Protein AF-A0A936SB32-F1 (afdb_monomer_lite)

Sequence (73 aa):
MNKEQRIVLTGFMGVGKSSVARHVAHLIKSKRVDLDHELEYGERRTVAQIIDAEGEPAFRDIESRYLQEARQT

Radius of gyration: 13.58 Å; chains: 1; bounding box: 29×24×39 Å

Foldseek 3Di:
DPPLDDDDDDDDPPPCSVVVQVVVCVVVVHDGDDLQVVLCVVVVHHLVRCCVVPNPVRSVVSSVVSVVVVSVD

Secondary structure (DSSP, 8-state):
--TT--------TTSSHHHHHHHHHHHTT-----HHHHHHHHHTS-HHHHHHHHHHHHHHHHHHHHHHHHTT-

pLDDT: mean 90.41, std 9.68, range [55.94, 98.12]

Structure (mmCIF, N/CA/C/O backbone):
data_AF-A0A936SB32-F1
#
_entry.id   AF-A0A936SB32-F1
#
loop_
_atom_site.group_PDB
_atom_site.id
_atom_site.type_symbol
_atom_site.label_atom_id
_atom_site.label_alt_id
_atom_site.label_comp_id
_atom_site.label_asym_id
_atom_site.label_entity_id
_atom_site.label_seq_id
_atom_site.pdbx_PDB_ins_code
_atom_site.Cartn_x
_atom_site.Cartn_y
_atom_site.Cartn_z
_atom_site.occupancy
_atom_site.B_iso_or_equiv
_atom_site.auth_seq_id
_atom_site.auth_comp_id
_atom_site.auth_asym_id
_atom_site.auth_atom_id
_atom_site.pdbx_PDB_model_num
ATOM 1 N N . MET A 1 1 ? -10.577 -3.590 24.718 1.00 55.94 1 MET A N 1
ATOM 2 C CA . MET A 1 1 ? -9.647 -3.024 23.720 1.00 55.94 1 MET A CA 1
ATOM 3 C C . MET A 1 1 ? -9.545 -1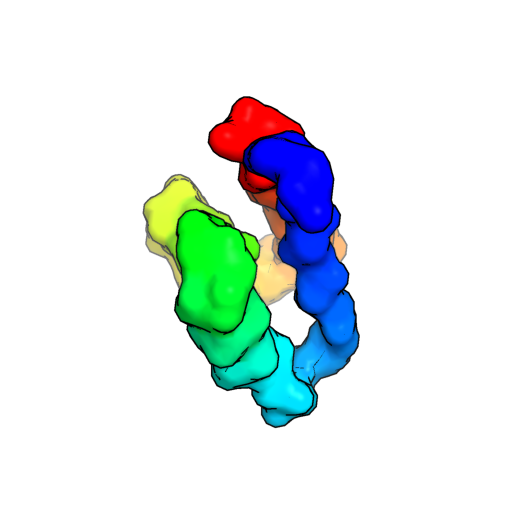.541 23.981 1.00 55.94 1 MET A C 1
ATOM 5 O O . MET A 1 1 ? -10.582 -0.891 24.078 1.00 55.94 1 MET A O 1
ATOM 9 N N . ASN A 1 2 ? -8.329 -1.033 24.164 1.00 55.94 2 ASN A N 1
ATOM 10 C CA . ASN A 1 2 ? -8.124 0.407 24.300 1.00 55.94 2 ASN A CA 1
ATOM 11 C C . ASN A 1 2 ? -8.497 1.076 22.976 1.00 55.94 2 ASN A C 1
ATOM 13 O O . ASN A 1 2 ? -8.261 0.510 21.909 1.00 55.94 2 ASN A O 1
ATOM 17 N N . LYS A 1 3 ? -9.068 2.281 23.049 1.00 58.72 3 LYS A N 1
ATOM 18 C CA . LYS A 1 3 ? -9.557 3.053 21.892 1.00 58.72 3 LYS A CA 1
ATOM 19 C C . LYS A 1 3 ? -8.461 3.377 20.854 1.00 58.72 3 LYS A C 1
ATOM 21 O O . LYS A 1 3 ? -8.778 3.841 19.770 1.00 58.72 3 LYS A O 1
ATOM 26 N N . GLU A 1 4 ? -7.201 3.095 21.187 1.00 67.88 4 GLU A N 1
ATOM 27 C CA . GLU A 1 4 ? -5.992 3.391 20.410 1.00 67.88 4 GLU A CA 1
ATOM 28 C C . GLU A 1 4 ? -5.310 2.145 19.808 1.00 67.88 4 GLU A C 1
ATOM 30 O O . GLU A 1 4 ? -4.273 2.257 19.157 1.00 67.88 4 GLU A O 1
ATOM 35 N N . GLN A 1 5 ? -5.846 0.932 20.011 1.00 75.94 5 GLN A N 1
ATOM 36 C CA . GLN A 1 5 ? -5.229 -0.277 19.450 1.00 75.94 5 GLN A CA 1
ATOM 37 C C . GLN A 1 5 ? -5.494 -0.390 17.944 1.00 75.94 5 GLN A C 1
ATOM 39 O O . GLN A 1 5 ? -6.616 -0.663 17.514 1.00 75.94 5 GLN A O 1
ATOM 44 N N . ARG A 1 6 ? -4.432 -0.239 17.144 1.00 84.00 6 ARG A N 1
ATOM 45 C CA . ARG A 1 6 ? -4.446 -0.506 15.701 1.00 84.00 6 ARG A CA 1
ATOM 46 C C . ARG A 1 6 ? -4.125 -1.974 15.425 1.00 84.00 6 ARG A C 1
ATOM 48 O O . ARG A 1 6 ? -3.186 -2.524 15.995 1.00 84.00 6 ARG A O 1
ATOM 55 N N . ILE A 1 7 ? -4.896 -2.591 14.532 1.00 89.38 7 ILE A N 1
ATOM 56 C CA . ILE A 1 7 ? -4.688 -3.971 14.078 1.00 89.38 7 ILE A CA 1
ATOM 57 C C . ILE A 1 7 ? -4.157 -3.920 12.650 1.00 89.38 7 ILE A C 1
ATOM 59 O O . ILE A 1 7 ? -4.798 -3.343 11.776 1.00 89.38 7 ILE A O 1
ATOM 63 N N . VAL A 1 8 ? -3.006 -4.548 12.418 1.00 91.25 8 VAL A N 1
ATOM 64 C CA . VAL A 1 8 ? -2.411 -4.694 11.085 1.00 91.25 8 VAL A CA 1
ATOM 65 C C . VAL A 1 8 ? -2.572 -6.145 10.648 1.00 91.25 8 VAL A C 1
ATOM 67 O O . VAL A 1 8 ? -2.185 -7.056 11.377 1.00 91.25 8 VAL A O 1
ATOM 70 N N . LEU A 1 9 ? -3.154 -6.363 9.468 1.00 91.62 9 LEU A N 1
ATOM 71 C CA . LEU A 1 9 ? -3.274 -7.691 8.869 1.00 91.62 9 LEU A CA 1
ATOM 72 C C . LEU A 1 9 ? -2.211 -7.856 7.783 1.00 91.62 9 LEU A C 1
ATOM 74 O O . LEU A 1 9 ? -2.226 -7.134 6.789 1.00 91.62 9 LEU A O 1
ATOM 78 N N . THR A 1 10 ? -1.314 -8.824 7.956 1.00 90.69 10 THR A N 1
ATOM 79 C CA . THR A 1 10 ? -0.234 -9.136 7.009 1.00 90.69 10 THR A CA 1
ATOM 80 C C . THR A 1 10 ? -0.468 -10.485 6.324 1.00 90.69 10 THR A C 1
ATOM 82 O O . THR A 1 10 ? -1.326 -11.269 6.731 1.00 90.69 10 THR A O 1
ATOM 85 N N . GLY A 1 11 ? 0.259 -10.743 5.235 1.00 89.06 11 GLY A N 1
ATOM 86 C CA . GLY A 1 11 ? 0.182 -11.986 4.461 1.00 89.06 11 GLY A CA 1
ATOM 87 C C . GLY A 1 11 ? 0.129 -11.743 2.952 1.00 89.06 11 GLY A C 1
ATOM 88 O O . GLY A 1 11 ? 0.000 -10.605 2.498 1.00 89.06 11 GLY A O 1
ATOM 89 N N . PHE A 1 12 ? 0.192 -12.814 2.163 1.00 88.00 12 PHE A N 1
ATOM 90 C CA . PHE A 1 12 ? 0.228 -12.741 0.697 1.00 88.00 12 PHE A CA 1
ATOM 91 C C . PHE A 1 12 ? -1.070 -12.202 0.071 1.00 88.00 12 PHE A C 1
ATOM 93 O O . PHE A 1 12 ? -2.128 -12.147 0.706 1.00 88.00 12 PHE A O 1
ATOM 100 N N . MET A 1 13 ? -1.003 -11.766 -1.187 1.00 84.62 13 MET A N 1
ATOM 101 C CA . MET A 1 13 ? -2.185 -11.432 -1.992 1.00 84.62 13 MET A CA 1
ATOM 102 C C . MET A 1 13 ? -3.140 -12.639 -2.077 1.00 84.62 13 MET A C 1
ATOM 104 O O . MET A 1 13 ? -2.704 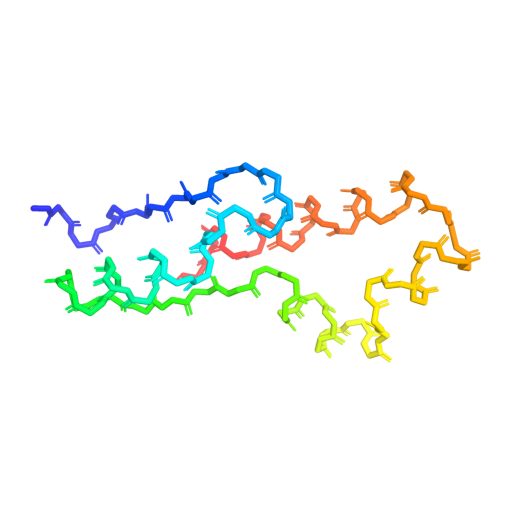-13.786 -2.081 1.00 84.62 13 MET A O 1
ATOM 108 N N . GLY A 1 14 ? -4.454 -12.397 -2.103 1.00 87.00 14 GLY A N 1
ATOM 109 C CA . GLY A 1 14 ? -5.458 -13.453 -2.312 1.00 87.00 14 GLY A CA 1
ATOM 110 C C . GLY A 1 14 ? -5.805 -14.322 -1.094 1.00 87.00 14 GLY A C 1
ATOM 111 O O . GLY A 1 14 ? -6.841 -14.975 -1.108 1.00 87.00 14 GLY A O 1
ATOM 112 N N . VAL A 1 15 ? -5.048 -14.266 0.010 1.00 93.00 15 VAL A N 1
ATOM 113 C CA . VAL A 1 15 ? -5.325 -15.069 1.230 1.00 93.00 15 VAL A CA 1
ATOM 114 C C . VAL A 1 15 ? -6.532 -14.582 2.053 1.00 93.00 15 VAL A C 1
ATOM 116 O O . VAL A 1 15 ? -6.783 -15.066 3.151 1.00 93.00 15 VAL A O 1
ATOM 119 N N . GLY A 1 16 ? -7.280 -13.593 1.553 1.00 91.50 16 GLY A N 1
ATOM 120 C CA . GLY A 1 16 ? -8.516 -13.113 2.180 1.00 91.50 16 GLY A CA 1
ATOM 121 C C . GLY A 1 16 ? -8.359 -11.983 3.204 1.00 91.50 16 GLY A C 1
ATOM 122 O O . GLY A 1 16 ? -9.333 -11.664 3.887 1.00 91.50 16 GLY A O 1
ATOM 123 N N . LYS A 1 17 ? -7.193 -11.324 3.291 1.00 94.38 17 LYS A N 1
ATOM 124 C CA . LYS A 1 17 ? -6.929 -10.232 4.257 1.00 94.38 17 LYS A CA 1
ATOM 125 C C . LYS A 1 17 ? -8.006 -9.148 4.248 1.00 94.38 17 LYS A C 1
ATOM 127 O O . LYS A 1 17 ? -8.520 -8.805 5.305 1.00 94.38 17 LYS A O 1
ATOM 132 N N . SER A 1 18 ? -8.412 -8.661 3.074 1.00 91.19 18 SER A N 1
ATOM 133 C CA . SER A 1 18 ? -9.440 -7.615 2.957 1.00 91.19 18 SER A CA 1
ATOM 134 C C . SER A 1 18 ? -10.816 -8.094 3.437 1.00 91.19 18 SER A C 1
ATOM 136 O O . SER A 1 18 ? -11.587 -7.314 3.998 1.00 91.19 18 SER A O 1
ATOM 138 N N . SER A 1 19 ? -11.118 -9.389 3.281 1.00 94.12 19 SER A N 1
ATOM 139 C CA . SER A 1 19 ? -12.344 -9.990 3.816 1.00 94.12 19 SER A CA 1
ATOM 140 C C . SER A 1 19 ? -12.306 -10.064 5.342 1.00 94.12 19 SER A C 1
ATOM 142 O O . SER A 1 19 ? -13.252 -9.632 6.003 1.00 94.12 19 SER A O 1
ATOM 144 N N . VAL A 1 20 ? -11.193 -10.532 5.914 1.00 94.31 20 VAL A N 1
ATOM 145 C CA . VAL A 1 20 ? -10.991 -10.582 7.370 1.00 94.31 20 VAL A CA 1
ATOM 146 C C . VAL A 1 20 ? -11.007 -9.173 7.967 1.00 94.31 20 VAL A C 1
ATOM 148 O O . VAL A 1 20 ? -11.724 -8.936 8.936 1.00 94.31 20 VAL A O 1
ATOM 151 N N . ALA A 1 21 ? -10.316 -8.212 7.348 1.00 92.75 21 ALA A N 1
ATOM 152 C CA . ALA A 1 21 ? -10.280 -6.809 7.763 1.00 92.75 21 ALA A CA 1
ATOM 153 C C . ALA A 1 21 ? -11.686 -6.216 7.899 1.00 92.75 21 ALA A C 1
ATOM 155 O O . ALA A 1 21 ? -11.979 -5.537 8.880 1.00 92.75 21 ALA A O 1
ATOM 156 N N . ARG A 1 22 ? -12.570 -6.500 6.932 1.00 92.31 22 ARG A N 1
ATOM 157 C CA . ARG A 1 22 ? -13.966 -6.045 6.946 1.00 92.31 22 ARG A CA 1
ATOM 158 C C . ARG A 1 22 ? -14.726 -6.578 8.163 1.00 92.31 22 ARG A C 1
ATOM 160 O O . ARG A 1 22 ? -15.401 -5.805 8.837 1.00 92.31 22 ARG A O 1
ATOM 167 N N . HIS A 1 23 ? -14.600 -7.872 8.453 1.00 94.31 23 HIS A N 1
ATOM 168 C CA . HIS A 1 23 ? -15.279 -8.496 9.591 1.00 94.31 23 HIS A CA 1
ATOM 169 C C . HIS A 1 23 ? -14.718 -7.994 10.923 1.00 94.31 23 HIS A C 1
ATOM 171 O O . HIS A 1 23 ? -15.485 -7.599 11.797 1.00 94.31 23 HIS A O 1
ATOM 177 N N . VAL A 1 24 ? -13.390 -7.936 11.059 1.00 92.38 24 VAL A N 1
ATOM 178 C CA . VAL A 1 24 ? -12.727 -7.434 12.270 1.00 92.38 24 VAL A CA 1
ATOM 179 C C . VAL A 1 24 ? -13.138 -5.991 12.546 1.00 92.38 24 VAL A C 1
ATOM 181 O O . VAL A 1 24 ? -13.594 -5.705 13.648 1.00 92.38 24 VAL A O 1
ATOM 184 N N . ALA A 1 25 ? -13.060 -5.103 11.548 1.00 91.69 25 ALA A N 1
ATOM 185 C CA . ALA A 1 25 ? -13.442 -3.698 11.684 1.00 91.69 25 ALA A CA 1
ATOM 186 C C . ALA A 1 25 ? -14.902 -3.529 12.134 1.00 91.69 25 ALA A C 1
ATOM 188 O O . ALA A 1 25 ? -15.181 -2.716 13.016 1.00 91.69 25 ALA A O 1
ATOM 189 N N . HIS A 1 26 ? -15.818 -4.338 11.589 1.00 91.75 26 HIS A N 1
ATOM 190 C CA . HIS A 1 26 ? -17.221 -4.342 12.001 1.00 91.75 26 HIS A CA 1
ATOM 191 C C . HIS A 1 26 ? -17.398 -4.783 13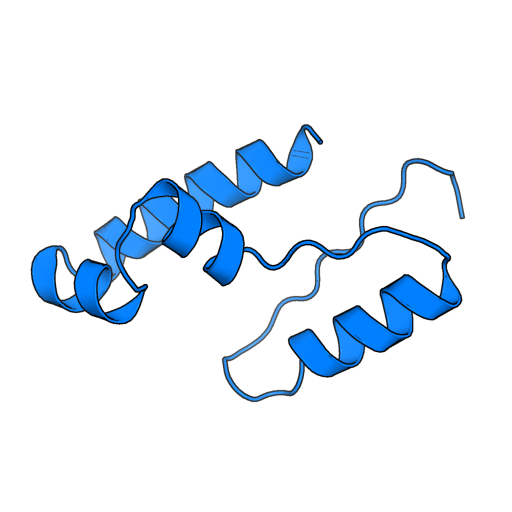.462 1.00 91.75 26 HIS A C 1
ATOM 193 O O . HIS A 1 26 ? -18.061 -4.090 14.234 1.00 91.75 26 HIS A O 1
ATOM 199 N N . LEU A 1 27 ? -16.763 -5.892 13.862 1.00 92.06 27 LEU A N 1
ATOM 200 C CA . LEU A 1 27 ? -16.857 -6.439 15.221 1.00 92.06 27 LEU A CA 1
ATOM 201 C C . LEU A 1 27 ? -16.344 -5.460 16.283 1.00 92.06 27 LEU A C 1
ATOM 203 O O . LEU A 1 27 ? -16.938 -5.337 17.352 1.00 92.06 27 LEU A O 1
ATOM 207 N N . ILE A 1 28 ? -15.262 -4.742 15.980 1.00 89.81 28 ILE A N 1
ATOM 208 C CA . ILE A 1 28 ? -14.626 -3.812 16.924 1.00 89.81 28 ILE A CA 1
ATOM 209 C C . ILE A 1 28 ? -15.102 -2.362 16.756 1.00 89.81 28 ILE A C 1
ATOM 211 O O . ILE A 1 28 ? -14.613 -1.481 17.460 1.00 89.81 28 ILE A O 1
ATOM 215 N N . LYS A 1 29 ? -16.042 -2.105 15.833 1.00 89.44 29 LYS A N 1
ATOM 216 C CA . LYS A 1 29 ? -16.554 -0.768 15.481 1.00 89.44 29 LYS A CA 1
ATOM 217 C C . LYS A 1 29 ? -15.439 0.233 15.147 1.00 89.44 29 LYS A C 1
ATOM 219 O O . LYS A 1 29 ? -15.473 1.381 15.587 1.00 89.44 29 LYS A O 1
ATOM 224 N N . SER A 1 30 ? -14.450 -0.211 14.374 1.00 87.56 30 SER A N 1
ATOM 225 C CA . SER A 1 30 ? -13.322 0.616 13.935 1.00 87.56 30 SER A CA 1
ATOM 226 C C . SER A 1 30 ? -13.377 0.894 12.436 1.00 87.56 30 SER A C 1
ATOM 228 O O . SER A 1 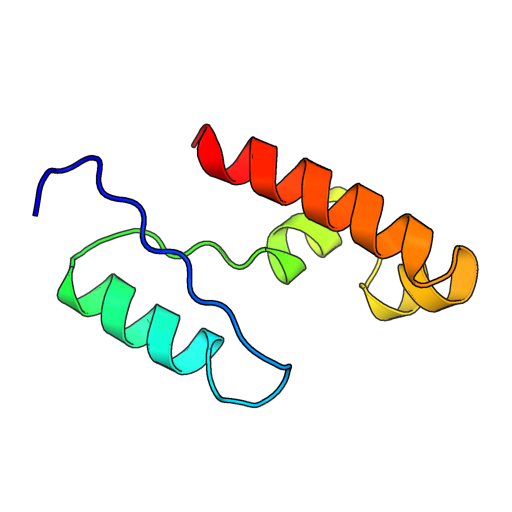30 ? -14.054 0.200 11.674 1.00 87.56 30 SER A O 1
ATOM 230 N N . LYS A 1 31 ? -12.642 1.920 12.007 1.00 87.50 31 LYS A N 1
ATOM 231 C CA . LYS A 1 31 ? -12.414 2.192 10.590 1.00 87.50 31 LYS A CA 1
ATOM 232 C C . LYS A 1 31 ? -11.440 1.160 10.025 1.00 87.50 31 LYS A C 1
ATOM 234 O O . LYS A 1 31 ? -10.500 0.735 10.693 1.00 87.50 31 LYS A O 1
ATOM 239 N N . ARG A 1 32 ? -11.672 0.773 8.775 1.00 89.50 32 ARG A N 1
ATOM 240 C CA . ARG A 1 32 ? -10.753 -0.050 7.989 1.00 89.50 32 ARG A CA 1
ATOM 241 C C . ARG A 1 32 ? -9.981 0.865 7.047 1.00 89.50 32 ARG A C 1
ATOM 243 O O . ARG A 1 32 ? -10.607 1.684 6.382 1.00 89.50 32 ARG A O 1
ATOM 250 N N . VAL A 1 33 ? -8.672 0.666 6.966 1.00 89.94 33 VAL A N 1
ATOM 251 C CA . VAL A 1 33 ? -7.796 1.282 5.963 1.00 89.94 33 VAL A CA 1
ATOM 252 C C . VAL A 1 33 ? -7.280 0.169 5.057 1.00 89.94 33 VAL A C 1
ATOM 254 O O . VAL A 1 33 ? -6.965 -0.921 5.540 1.00 89.94 33 VAL A O 1
ATOM 257 N N . ASP A 1 34 ? -7.269 0.417 3.752 1.00 91.44 34 ASP A N 1
ATOM 258 C CA . ASP A 1 34 ? -6.728 -0.492 2.745 1.00 91.44 34 ASP A CA 1
ATOM 259 C C . ASP A 1 34 ? -5.520 0.186 2.106 1.00 91.44 34 ASP A C 1
ATOM 261 O O . ASP A 1 34 ? -5.686 1.172 1.394 1.00 91.44 34 ASP A O 1
ATOM 265 N N . LEU A 1 35 ? -4.315 -0.277 2.439 1.00 92.44 35 LEU A N 1
ATOM 266 C CA . LEU A 1 35 ? -3.091 0.453 2.113 1.00 92.44 35 LEU A CA 1
ATOM 267 C C . LEU A 1 35 ? -2.902 0.606 0.600 1.00 92.44 35 LEU A C 1
ATOM 269 O O . LEU A 1 35 ? -2.560 1.694 0.148 1.00 92.44 35 LEU A O 1
ATOM 273 N N . ASP A 1 36 ? -3.204 -0.449 -0.162 1.00 91.81 36 ASP A N 1
ATOM 274 C CA . ASP A 1 36 ? -3.133 -0.423 -1.624 1.00 91.81 36 ASP A CA 1
ATOM 275 C C . ASP A 1 36 ? -4.105 0.622 -2.188 1.00 91.81 36 ASP A C 1
ATOM 277 O O . ASP A 1 36 ? -3.738 1.397 -3.060 1.00 91.81 36 ASP A O 1
ATOM 281 N N . HIS A 1 37 ? -5.320 0.724 -1.637 1.00 92.56 37 HIS A N 1
ATOM 282 C CA . HIS A 1 37 ? -6.303 1.715 -2.086 1.00 92.56 37 HIS A CA 1
ATOM 283 C C . HIS A 1 37 ? -5.853 3.155 -1.809 1.00 92.56 37 HIS A C 1
ATOM 285 O O . HIS A 1 37 ? -5.995 4.016 -2.674 1.00 92.56 37 HIS A O 1
ATOM 291 N N . GLU A 1 38 ? -5.334 3.430 -0.609 1.00 94.44 38 GLU A N 1
ATOM 292 C CA . GLU A 1 38 ? -4.846 4.770 -0.248 1.00 94.44 38 GLU A CA 1
ATOM 293 C C . GLU A 1 38 ? -3.660 5.178 -1.129 1.00 94.44 38 GLU A C 1
ATOM 295 O O . GLU A 1 38 ? -3.599 6.311 -1.610 1.00 94.44 38 GLU A O 1
ATOM 300 N N . LEU A 1 39 ? -2.757 4.231 -1.388 1.00 95.75 39 LEU A N 1
ATOM 301 C CA . LEU A 1 39 ? -1.614 4.417 -2.270 1.00 95.75 39 LEU A CA 1
ATOM 302 C C . LEU A 1 39 ? -2.064 4.700 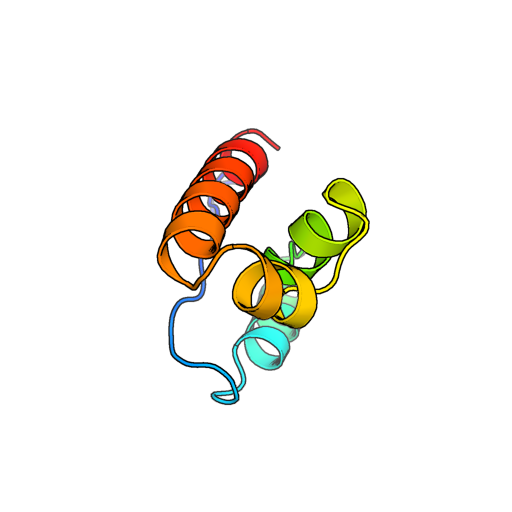-3.703 1.00 95.75 39 LEU A C 1
ATOM 304 O O . LEU A 1 39 ? -1.643 5.698 -4.279 1.00 95.75 39 LEU A O 1
ATOM 308 N N . GLU A 1 40 ? -2.948 3.883 -4.277 1.00 96.88 40 GLU A N 1
ATOM 309 C CA . GLU A 1 40 ? -3.427 4.091 -5.649 1.00 96.88 40 GLU A CA 1
ATOM 310 C C . GLU A 1 40 ? -4.176 5.421 -5.805 1.00 96.88 40 GLU A C 1
ATOM 312 O O . GLU A 1 40 ? -4.028 6.118 -6.815 1.00 96.88 40 GLU A O 1
ATOM 317 N N . TYR A 1 41 ? -4.946 5.804 -4.783 1.00 95.75 41 TYR A N 1
ATOM 318 C CA . TYR A 1 41 ? -5.642 7.083 -4.739 1.00 95.75 41 TYR A CA 1
ATOM 319 C C . TYR A 1 41 ? -4.666 8.271 -4.693 1.00 95.75 41 TYR A C 1
ATOM 321 O O . TYR A 1 41 ? -4.828 9.229 -5.456 1.00 95.75 41 TYR A O 1
ATOM 329 N N . GLY A 1 42 ? -3.644 8.215 -3.833 1.00 95.69 42 GLY A N 1
ATOM 330 C CA . GLY A 1 42 ? -2.660 9.289 -3.676 1.00 95.69 42 GLY A CA 1
ATOM 331 C C . GLY A 1 42 ? -1.673 9.396 -4.844 1.00 95.69 42 GLY A C 1
ATOM 332 O O . GLY A 1 42 ? -1.389 10.499 -5.314 1.00 95.69 42 GLY A O 1
ATOM 333 N N . GLU A 1 43 ? -1.215 8.263 -5.380 1.00 96.31 43 GLU A N 1
ATOM 334 C CA . GLU A 1 43 ? -0.285 8.192 -6.515 1.00 96.31 43 GLU A CA 1
ATOM 335 C C . GLU A 1 43 ? -0.969 8.393 -7.873 1.00 96.31 43 GLU A C 1
ATOM 337 O O . GLU A 1 43 ? -0.288 8.620 -8.874 1.00 96.31 43 GLU A O 1
ATOM 342 N N . ARG A 1 44 ? -2.308 8.298 -7.930 1.00 97.38 44 ARG A N 1
ATOM 343 C CA . ARG A 1 44 ? -3.118 8.323 -9.166 1.00 97.38 44 ARG A CA 1
ATOM 344 C C . ARG A 1 44 ? -2.682 7.280 -10.199 1.00 97.38 44 ARG A C 1
ATOM 346 O O . ARG A 1 44 ? -2.797 7.496 -11.407 1.00 97.38 44 ARG A O 1
ATOM 353 N N . ARG A 1 45 ? -2.155 6.161 -9.716 1.00 96.94 45 ARG A N 1
ATOM 354 C CA . ARG A 1 45 ? -1.614 5.045 -10.493 1.00 96.94 45 ARG A CA 1
ATOM 355 C C . ARG A 1 45 ? -1.930 3.762 -9.746 1.00 96.94 45 ARG A C 1
ATOM 357 O O . ARG A 1 45 ? -1.877 3.745 -8.524 1.00 96.94 45 ARG A O 1
ATOM 364 N N . THR A 1 46 ? -2.229 2.698 -10.475 1.00 97.62 46 THR A N 1
ATOM 365 C CA . THR A 1 46 ? -2.393 1.365 -9.879 1.00 97.62 46 THR A CA 1
ATOM 366 C C . THR A 1 46 ? -1.053 0.820 -9.381 1.00 97.62 46 THR A C 1
ATOM 368 O O . THR A 1 46 ? -0.002 1.185 -9.917 1.00 97.62 46 THR A O 1
ATOM 371 N N . VAL A 1 47 ? -1.073 -0.111 -8.424 1.00 95.25 47 VAL A N 1
ATOM 372 C CA . VAL A 1 47 ? 0.145 -0.812 -7.969 1.00 95.25 47 VAL A CA 1
ATOM 373 C C . VAL A 1 47 ? 0.874 -1.466 -9.147 1.00 95.25 47 VAL A C 1
ATOM 375 O O . VAL A 1 47 ? 2.094 -1.362 -9.256 1.00 95.25 47 VAL A O 1
ATOM 378 N N . ALA A 1 48 ? 0.124 -2.066 -10.077 1.00 96.62 48 ALA A N 1
ATOM 379 C CA . ALA A 1 48 ? 0.679 -2.653 -11.295 1.00 96.62 48 ALA A CA 1
ATOM 380 C C . ALA A 1 48 ? 1.422 -1.611 -12.146 1.00 96.62 48 ALA A C 1
ATOM 382 O O . ALA A 1 48 ? 2.565 -1.837 -12.516 1.00 96.62 48 ALA A O 1
ATOM 383 N N . GLN A 1 49 ? 0.828 -0.434 -12.378 1.00 98.06 49 GLN A N 1
ATOM 384 C CA . GLN A 1 49 ? 1.476 0.642 -13.141 1.00 98.06 49 GLN A CA 1
ATOM 385 C C . GLN A 1 49 ? 2.762 1.151 -12.481 1.00 98.06 49 GLN A C 1
ATOM 387 O O . GLN A 1 49 ? 3.702 1.511 -13.184 1.00 98.06 49 GLN A O 1
ATOM 392 N N . ILE A 1 50 ? 2.807 1.203 -11.148 1.00 97.56 50 ILE A N 1
ATOM 393 C CA . ILE A 1 50 ? 4.000 1.622 -10.403 1.00 97.56 50 ILE A CA 1
ATOM 394 C C . ILE A 1 50 ? 5.107 0.576 -10.553 1.00 97.56 50 ILE A C 1
ATOM 396 O O . ILE A 1 50 ? 6.234 0.924 -10.892 1.00 97.56 50 ILE A O 1
ATOM 400 N N . ILE A 1 51 ? 4.784 -0.705 -10.361 1.00 97.44 51 ILE A N 1
ATOM 401 C CA . ILE A 1 51 ? 5.752 -1.800 -10.509 1.00 97.44 51 ILE A CA 1
ATOM 402 C C . ILE A 1 51 ? 6.245 -1.905 -11.959 1.00 97.44 51 ILE A C 1
ATOM 404 O O . ILE A 1 51 ? 7.442 -2.070 -12.174 1.00 97.44 51 ILE A O 1
ATOM 408 N N . ASP A 1 52 ? 5.363 -1.759 -12.949 1.00 98.12 52 ASP A N 1
ATOM 409 C CA . ASP A 1 52 ? 5.724 -1.828 -14.370 1.00 98.12 52 ASP A CA 1
ATOM 410 C C . ASP A 1 52 ? 6.645 -0.672 -14.795 1.00 98.12 52 ASP A C 1
ATOM 412 O O . ASP A 1 52 ? 7.518 -0.854 -15.644 1.00 98.12 52 ASP A O 1
ATOM 416 N N . ALA A 1 53 ? 6.464 0.519 -14.216 1.00 97.94 53 ALA A N 1
ATOM 417 C CA . ALA A 1 53 ? 7.242 1.707 -14.562 1.00 97.94 53 ALA A CA 1
ATOM 418 C C . ALA A 1 53 ? 8.551 1.844 -13.765 1.00 97.94 53 ALA A C 1
ATOM 420 O O . ALA A 1 53 ? 9.553 2.301 -14.314 1.00 97.94 53 ALA A O 1
ATOM 421 N N . GLU A 1 54 ? 8.543 1.486 -12.478 1.00 97.75 54 GLU A N 1
ATOM 422 C CA . GLU A 1 54 ? 9.622 1.800 -11.524 1.00 97.75 54 GLU A CA 1
ATOM 423 C C . GLU A 1 54 ? 10.221 0.554 -10.844 1.00 97.75 54 GLU A C 1
ATOM 425 O O . GLU A 1 54 ? 11.257 0.634 -10.181 1.00 97.75 54 GLU A O 1
ATOM 430 N N . GLY A 1 55 ? 9.607 -0.615 -11.031 1.00 97.81 55 GLY A N 1
ATOM 431 C CA . GLY A 1 55 ? 10.008 -1.872 -10.412 1.00 97.81 55 GLY A CA 1
ATOM 432 C C . GLY A 1 55 ? 9.458 -2.069 -8.997 1.00 97.81 55 GLY A C 1
ATOM 433 O O . GLY A 1 55 ? 9.011 -1.146 -8.314 1.00 97.81 55 GLY A O 1
ATOM 434 N N . GLU A 1 56 ? 9.525 -3.316 -8.526 1.00 96.94 56 GLU A N 1
ATOM 435 C CA . GLU A 1 56 ? 9.073 -3.681 -7.179 1.00 96.94 56 GLU A CA 1
ATOM 436 C C . GLU A 1 56 ? 9.793 -2.912 -6.050 1.00 96.94 56 GLU A C 1
ATOM 438 O O . GLU A 1 56 ? 9.107 -2.513 -5.111 1.00 96.94 56 GLU A O 1
ATOM 443 N N . PRO A 1 57 ? 11.115 -2.628 -6.102 1.00 97.88 57 PRO A N 1
ATOM 444 C CA . PRO A 1 57 ? 11.782 -1.879 -5.034 1.00 97.88 57 PRO A CA 1
ATOM 445 C C . PRO A 1 57 ? 11.191 -0.482 -4.802 1.00 97.88 57 PRO A C 1
ATOM 447 O O . PRO A 1 57 ? 10.915 -0.123 -3.661 1.00 97.88 57 PRO A O 1
ATOM 450 N N . ALA A 1 58 ? 10.914 0.268 -5.874 1.00 96.56 58 ALA A N 1
ATOM 451 C CA . ALA A 1 58 ? 10.291 1.587 -5.773 1.00 96.56 58 ALA A CA 1
ATOM 452 C C . ALA A 1 58 ? 8.876 1.495 -5.184 1.00 96.56 58 ALA A C 1
ATOM 454 O O . ALA A 1 58 ? 8.509 2.279 -4.308 1.00 96.56 58 ALA A O 1
ATOM 455 N N . PHE A 1 59 ? 8.102 0.485 -5.594 1.00 97.25 59 PHE A N 1
ATOM 456 C CA . PHE A 1 59 ? 6.810 0.202 -4.974 1.00 97.25 59 PHE A CA 1
ATOM 457 C C . PHE A 1 59 ? 6.938 -0.062 -3.463 1.00 97.25 59 PHE A C 1
ATOM 459 O O . PHE A 1 59 ? 6.148 0.486 -2.700 1.00 97.25 59 PHE A O 1
ATOM 466 N N . ARG A 1 60 ? 7.941 -0.826 -3.003 1.00 97.12 60 ARG A N 1
ATOM 467 C CA . ARG A 1 60 ? 8.156 -1.089 -1.563 1.00 97.12 60 ARG A CA 1
ATOM 468 C C . ARG A 1 60 ? 8.503 0.166 -0.766 1.00 97.12 60 ARG A C 1
ATOM 470 O O . ARG A 1 60 ? 8.057 0.300 0.378 1.00 97.12 60 ARG A O 1
ATOM 477 N N . ASP A 1 61 ? 9.250 1.094 -1.356 1.00 97.50 61 ASP A N 1
ATOM 478 C CA . ASP A 1 61 ? 9.553 2.383 -0.727 1.00 97.50 61 ASP A CA 1
ATOM 479 C C . ASP A 1 61 ? 8.287 3.243 -0.583 1.00 97.50 61 ASP A C 1
ATOM 481 O O . ASP A 1 61 ? 8.026 3.807 0.486 1.00 97.50 61 ASP A O 1
ATOM 485 N N . ILE A 1 62 ? 7.451 3.289 -1.627 1.00 96.56 62 ILE A N 1
ATOM 486 C CA . ILE A 1 62 ? 6.158 3.987 -1.606 1.00 96.56 62 ILE A CA 1
ATOM 487 C C . ILE A 1 62 ? 5.212 3.332 -0.585 1.00 96.56 62 ILE A C 1
ATOM 489 O O . ILE A 1 62 ? 4.672 4.026 0.275 1.00 96.56 62 ILE A O 1
ATOM 493 N N . GLU A 1 63 ? 5.058 2.005 -0.614 1.00 96.12 63 GLU A N 1
ATOM 494 C CA . GLU A 1 63 ? 4.254 1.225 0.341 1.00 96.12 63 GLU A CA 1
ATOM 495 C C . GLU A 1 63 ? 4.659 1.540 1.790 1.00 96.12 63 GLU A C 1
ATOM 497 O O . GLU A 1 63 ? 3.813 1.807 2.649 1.00 96.12 63 GLU A O 1
ATOM 502 N N . SER A 1 64 ? 5.967 1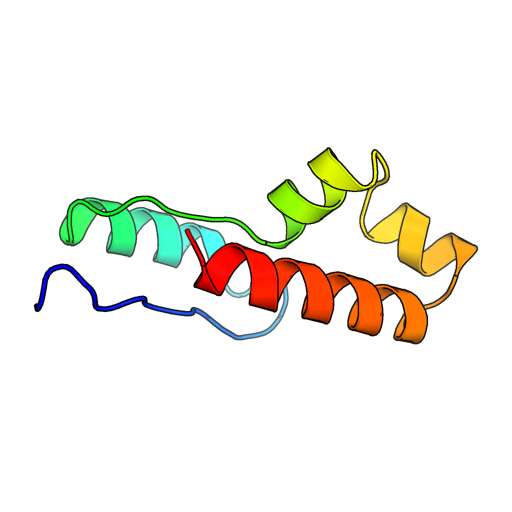.600 2.052 1.00 95.50 64 SER A N 1
ATOM 503 C CA . SER A 1 64 ? 6.515 1.931 3.369 1.00 95.50 64 SER A CA 1
ATOM 504 C C . SER A 1 64 ? 6.156 3.349 3.816 1.00 95.50 64 SER A C 1
ATOM 506 O O . SER A 1 64 ? 5.836 3.550 4.991 1.00 95.50 64 SER A O 1
ATOM 508 N N . ARG A 1 65 ? 6.164 4.329 2.903 1.00 95.81 65 ARG A N 1
ATOM 509 C CA . ARG A 1 65 ? 5.743 5.712 3.186 1.00 95.81 65 ARG A CA 1
ATOM 510 C C . ARG A 1 65 ? 4.270 5.777 3.589 1.00 95.81 65 ARG A C 1
ATOM 512 O O . ARG A 1 65 ? 3.970 6.274 4.675 1.00 95.81 65 ARG A O 1
ATOM 519 N N . TYR A 1 66 ? 3.372 5.212 2.780 1.00 95.31 66 TYR A N 1
ATOM 520 C CA . TYR A 1 66 ? 1.934 5.204 3.084 1.00 95.31 66 TYR A CA 1
ATOM 521 C C . TYR A 1 66 ? 1.629 4.450 4.385 1.00 95.31 66 TYR A C 1
ATOM 523 O O . TYR A 1 66 ? 0.757 4.859 5.154 1.00 95.31 66 TYR A O 1
ATOM 531 N N . LEU A 1 67 ? 2.378 3.384 4.698 1.00 92.94 67 LEU A N 1
ATOM 532 C CA . LEU A 1 67 ? 2.224 2.678 5.969 1.00 92.94 67 LEU A CA 1
ATOM 533 C C . LEU A 1 67 ? 2.548 3.586 7.166 1.00 92.94 67 LEU A C 1
ATOM 535 O O . LEU A 1 67 ? 1.863 3.511 8.187 1.00 92.94 67 LEU A O 1
ATOM 539 N N . GLN A 1 68 ? 3.568 4.447 7.072 1.00 92.50 68 GLN A N 1
ATOM 540 C CA . GLN A 1 68 ? 3.861 5.415 8.136 1.00 92.50 68 GLN A CA 1
ATOM 541 C C . GLN A 1 68 ? 2.767 6.478 8.267 1.00 92.50 68 GLN A C 1
ATOM 543 O O . GLN A 1 68 ? 2.418 6.840 9.390 1.00 92.50 68 GLN A O 1
ATOM 548 N N . GLU A 1 69 ? 2.196 6.941 7.157 1.00 90.06 69 GLU A N 1
ATOM 549 C CA . GLU A 1 69 ? 1.100 7.920 7.161 1.00 90.06 69 GLU A CA 1
ATOM 550 C C . GLU A 1 69 ? -0.172 7.342 7.801 1.00 90.06 69 GLU A C 1
ATOM 552 O O . GLU A 1 69 ? -0.757 7.957 8.696 1.00 90.06 69 GLU A O 1
ATOM 557 N N . ALA A 1 70 ? -0.534 6.101 7.460 1.00 87.31 70 ALA A N 1
ATOM 558 C CA . ALA A 1 70 ? -1.675 5.392 8.046 1.00 87.31 70 ALA A CA 1
ATOM 559 C C . ALA A 1 70 ? -1.523 5.130 9.560 1.00 87.31 70 ALA A C 1
ATOM 561 O O . ALA A 1 70 ? -2.503 4.905 10.270 1.00 87.31 70 ALA A O 1
ATOM 562 N N . ARG A 1 71 ? -0.291 5.163 10.091 1.00 81.00 71 ARG A N 1
ATOM 563 C CA . ARG A 1 71 ? -0.012 5.082 11.537 1.00 81.00 71 ARG A CA 1
ATOM 564 C C . ARG A 1 71 ? -0.181 6.418 12.260 1.00 81.00 71 ARG A C 1
ATOM 566 O O . ARG A 1 71 ? -0.013 6.452 13.478 1.00 81.00 71 ARG A O 1
ATOM 573 N N . GLN A 1 72 ? -0.477 7.513 11.576 1.00 71.31 72 GLN A N 1
ATOM 574 C CA . GLN A 1 72 ? -0.681 8.819 12.214 1.00 71.31 72 GLN A CA 1
ATOM 575 C C . GLN A 1 72 ? -2.160 9.223 12.272 1.00 71.31 72 GLN A C 1
ATOM 577 O O . GLN A 1 72 ? -2.505 10.117 13.038 1.00 71.31 72 GLN A O 1
ATOM 582 N N . THR A 1 73 ? -3.026 8.527 11.530 1.00 61.12 73 THR A N 1
ATOM 583 C CA . THR A 1 73 ? -4.486 8.728 11.483 1.00 61.12 73 THR A CA 1
ATOM 584 C C . THR A 1 73 ? -5.235 7.963 12.571 1.00 61.12 73 THR A C 1
ATOM 586 O O . THR A 1 73 ? -6.274 8.479 13.032 1.00 61.12 73 THR A O 1
#